Protein AF-A7H0V4-F1 (afdb_monomer_lite)

Secondary structure (DSSP, 8-state):
----HHHHHHHHHHHHHHH---TTSHHHHHT---GGG--THHHHHHHHHHHHHHTT--HHHHHHHHHHHHHH-HHHHHHHHHHHHHHHGGGSHHHHHHHHHHHHHHHHHHHHHHHT-

Foldseek 3Di:
DDDDLLVLLLLLLLCCLQVVDDPLCCVVSLVADDLVSDDDCSSVLSVLSRVVVVVVHHSPVSVVVLVVVCVVPVVSVVVVCVSVVSVVCCVPPVNVVSSVVSSVVVVVVVVVVVVVD

Sequence (117 aa):
MKFNKKISLERCLISSALINGDDHLSYEVANGLDESLFSGRRIGIVRLINAKRAANMPYAAIMQVLKAQAQEDRMLYEEMCDIFITGALWDDEAFRHVKRELVSEIKMQNACKRLAV

pLDDT: mean 76.19, std 12.04, range [45.97, 92.25]

Radius of gyration: 14.0 Å; chains: 1; bounding box: 28×37×33 Å

Organism: Campylobacter curvus (strain 525.92) (NCBI:txid360105)

Structure (mmCIF, N/CA/C/O backbone):
data_AF-A7H0V4-F1
#
_entry.id   AF-A7H0V4-F1
#
loop_
_atom_site.group_PDB
_atom_site.id
_atom_site.type_symbol
_atom_site.label_atom_id
_atom_site.label_alt_id
_atom_site.label_comp_id
_atom_site.label_asym_id
_atom_site.label_entity_id
_atom_site.label_seq_id
_atom_site.pdbx_PDB_ins_code
_atom_site.Cartn_x
_atom_site.Cartn_y
_atom_site.Cartn_z
_atom_site.occupancy
_atom_site.B_iso_or_equiv
_atom_site.auth_seq_id
_atom_site.auth_comp_id
_atom_site.auth_asym_id
_atom_site.auth_atom_id
_atom_site.pdbx_PDB_model_num
ATOM 1 N N . MET A 1 1 ? 0.145 19.023 14.180 1.00 45.97 1 MET A N 1
ATOM 2 C CA . MET A 1 1 ? -0.944 18.227 13.560 1.00 45.97 1 MET A CA 1
ATOM 3 C C . MET A 1 1 ? -1.416 17.180 14.557 1.00 45.97 1 MET A C 1
ATOM 5 O O . MET A 1 1 ? -0.571 16.616 15.237 1.00 45.97 1 MET A O 1
ATOM 9 N N . LYS A 1 2 ? -2.727 16.929 14.686 1.00 55.72 2 LYS A N 1
ATOM 10 C CA . LYS A 1 2 ? -3.232 15.807 15.501 1.00 55.72 2 LYS A CA 1
ATOM 11 C C . LYS A 1 2 ? -2.898 14.486 14.799 1.00 55.72 2 LYS A C 1
ATOM 13 O O . LYS A 1 2 ? -3.122 14.372 13.597 1.00 55.72 2 LYS A O 1
ATOM 18 N N . PHE A 1 3 ? -2.372 13.512 15.538 1.00 60.50 3 PHE A N 1
ATOM 19 C CA . PHE A 1 3 ? -2.113 12.165 15.029 1.00 60.50 3 PHE A CA 1
ATOM 20 C C . PHE A 1 3 ? -3.442 11.480 14.675 1.00 60.50 3 PHE A C 1
ATOM 22 O O . PHE A 1 3 ? -4.315 11.340 15.532 1.00 60.50 3 PHE A O 1
ATOM 29 N N . ASN A 1 4 ? -3.615 11.082 13.412 1.00 75.69 4 ASN A N 1
ATOM 30 C CA . ASN A 1 4 ? -4.774 10.310 12.969 1.00 75.69 4 ASN A CA 1
ATOM 31 C C . ASN A 1 4 ? -4.345 8.859 12.750 1.00 75.69 4 ASN A C 1
ATOM 33 O O . ASN A 1 4 ? -3.797 8.521 11.702 1.00 75.69 4 ASN A O 1
ATOM 37 N N . LYS A 1 5 ? -4.638 8.011 13.742 1.00 71.94 5 LYS A N 1
ATOM 38 C CA . LYS A 1 5 ? -4.216 6.606 13.775 1.00 71.94 5 LYS A CA 1
ATOM 39 C C . LYS A 1 5 ? -4.593 5.833 12.501 1.00 71.94 5 LYS A C 1
ATOM 41 O O . LYS A 1 5 ? -3.769 5.081 11.992 1.00 71.94 5 LYS A O 1
ATOM 46 N N . LYS A 1 6 ? -5.792 6.059 11.945 1.00 80.44 6 LYS A N 1
ATOM 47 C CA . LYS A 1 6 ? -6.257 5.377 10.723 1.00 80.44 6 LYS A CA 1
ATOM 48 C C . LYS A 1 6 ? -5.450 5.794 9.494 1.00 80.44 6 LYS A C 1
ATOM 50 O O . LYS A 1 6 ? -4.971 4.945 8.757 1.00 80.44 6 LYS A O 1
ATOM 55 N N . ILE A 1 7 ? -5.266 7.096 9.288 1.00 82.19 7 ILE A N 1
ATOM 56 C CA . ILE A 1 7 ? -4.496 7.599 8.140 1.00 82.19 7 ILE A CA 1
ATOM 57 C C . ILE A 1 7 ? -3.029 7.154 8.239 1.00 82.19 7 ILE A C 1
ATOM 59 O O . ILE A 1 7 ? -2.434 6.752 7.242 1.00 82.19 7 ILE A O 1
ATOM 63 N N . SER A 1 8 ? -2.455 7.165 9.444 1.00 77.69 8 SER A N 1
ATOM 64 C CA . SER A 1 8 ? -1.105 6.653 9.688 1.00 77.69 8 SER A CA 1
ATOM 65 C C . SER A 1 8 ? -0.977 5.160 9.362 1.00 77.69 8 SER A C 1
ATOM 67 O O . SER A 1 8 ? 0.025 4.768 8.767 1.00 77.69 8 SER A O 1
ATOM 69 N N . LEU A 1 9 ? -1.994 4.347 9.676 1.00 77.19 9 LEU A N 1
ATOM 70 C CA . LEU A 1 9 ? -2.050 2.928 9.304 1.00 77.19 9 LEU A CA 1
ATOM 71 C C . LEU A 1 9 ? -2.043 2.728 7.785 1.00 77.19 9 LEU A C 1
ATOM 73 O O . LEU A 1 9 ? -1.259 1.938 7.268 1.00 77.19 9 LEU A O 1
ATOM 77 N N . GLU A 1 10 ? -2.892 3.466 7.069 1.00 83.94 10 GLU A N 1
ATOM 78 C CA . GLU A 1 10 ? -3.005 3.383 5.609 1.00 83.94 10 GLU A CA 1
ATOM 79 C C . GLU A 1 10 ? -1.677 3.736 4.923 1.00 83.94 10 GLU A C 1
ATOM 81 O O . GLU A 1 10 ? -1.205 3.014 4.042 1.00 83.94 10 GLU A O 1
ATOM 86 N N . ARG A 1 11 ? -1.029 4.822 5.363 1.00 82.06 11 ARG A N 1
ATOM 87 C CA . ARG A 1 11 ? 0.297 5.213 4.863 1.00 82.06 11 ARG A CA 1
ATOM 88 C C . ARG A 1 11 ? 1.333 4.134 5.157 1.00 82.06 11 ARG A C 1
ATOM 90 O O . ARG A 1 11 ? 2.132 3.830 4.273 1.00 82.06 11 ARG A O 1
ATOM 97 N N . CYS A 1 12 ? 1.274 3.538 6.352 1.00 77.19 12 CYS A N 1
ATOM 98 C CA . CYS A 1 12 ? 2.132 2.431 6.768 1.00 77.19 12 CYS A CA 1
ATOM 99 C C . CYS A 1 12 ? 2.045 1.239 5.827 1.00 77.19 12 CYS A C 1
ATOM 101 O O . CYS A 1 12 ? 3.032 0.831 5.230 1.00 77.19 12 CYS A O 1
ATOM 103 N N . LEU A 1 13 ? 0.841 0.755 5.575 1.00 78.12 13 LEU A N 1
ATOM 104 C CA . LEU A 1 13 ? 0.648 -0.378 4.684 1.00 78.12 13 LEU A CA 1
ATOM 105 C C . LEU A 1 13 ? 1.170 -0.116 3.262 1.00 78.12 13 LEU A C 1
ATOM 107 O O . LEU A 1 13 ? 1.855 -0.966 2.692 1.00 78.12 13 LEU A O 1
ATOM 111 N N . ILE A 1 14 ? 0.895 1.067 2.700 1.00 83.19 14 ILE A N 1
ATOM 112 C CA . ILE A 1 14 ? 1.312 1.395 1.328 1.00 83.19 14 ILE A CA 1
ATOM 113 C C . ILE A 1 14 ? 2.830 1.547 1.228 1.00 83.19 14 ILE A C 1
ATOM 115 O O . ILE A 1 14 ? 3.446 0.986 0.322 1.00 83.19 14 ILE A O 1
ATOM 119 N N . SER A 1 15 ? 3.455 2.290 2.141 1.00 80.50 15 SER A N 1
ATOM 120 C CA . SER A 1 15 ? 4.907 2.494 2.073 1.00 80.50 15 SER A CA 1
ATOM 121 C C . SER A 1 15 ? 5.690 1.234 2.440 1.00 80.50 15 SER A C 1
ATOM 123 O O . SER A 1 15 ? 6.695 0.966 1.788 1.00 80.50 15 SER A O 1
ATOM 125 N N . SER A 1 16 ? 5.201 0.387 3.351 1.00 75.38 16 SER A N 1
ATOM 126 C CA . SER A 1 16 ? 5.797 -0.932 3.605 1.00 75.38 16 SER A CA 1
ATOM 127 C C . SER A 1 16 ? 5.740 -1.825 2.371 1.00 75.38 16 SER A C 1
ATOM 129 O O . SER A 1 16 ? 6.737 -2.466 2.043 1.00 75.38 16 SER A O 1
ATOM 131 N N . ALA A 1 17 ? 4.615 -1.820 1.648 1.00 76.19 17 ALA A N 1
ATOM 132 C CA . ALA A 1 17 ? 4.500 -2.564 0.403 1.00 76.19 17 ALA A CA 1
ATOM 133 C C . ALA A 1 17 ? 5.499 -2.069 -0.655 1.00 76.19 17 ALA A C 1
ATOM 135 O O . ALA A 1 17 ? 6.132 -2.873 -1.325 1.00 76.19 17 ALA A O 1
ATOM 136 N N . LEU A 1 18 ? 5.675 -0.753 -0.804 1.00 77.88 18 LEU A N 1
ATOM 137 C CA . LEU A 1 18 ? 6.457 -0.174 -1.903 1.00 77.88 18 LEU A CA 1
ATOM 138 C C . LEU A 1 18 ? 7.962 -0.047 -1.637 1.00 77.88 18 LEU A C 1
ATOM 140 O O . LEU A 1 18 ? 8.741 -0.085 -2.588 1.00 77.88 18 LEU A O 1
ATOM 144 N N . ILE A 1 19 ? 8.375 0.139 -0.382 1.00 71.56 19 ILE A N 1
ATOM 145 C CA . ILE A 1 19 ? 9.777 0.424 -0.025 1.00 71.56 19 ILE A CA 1
ATOM 146 C C . ILE A 1 19 ? 10.560 -0.863 0.250 1.00 71.56 19 ILE A C 1
ATOM 148 O O . ILE A 1 19 ? 11.782 -0.838 0.189 1.00 71.56 19 ILE A O 1
ATOM 152 N N . ASN A 1 20 ? 9.875 -1.996 0.450 1.00 59.16 20 ASN A N 1
ATOM 153 C CA . ASN A 1 20 ? 10.484 -3.320 0.584 1.00 59.16 20 ASN A CA 1
ATOM 154 C C . ASN A 1 20 ? 11.715 -3.300 1.510 1.00 59.16 20 ASN A C 1
ATOM 156 O O . 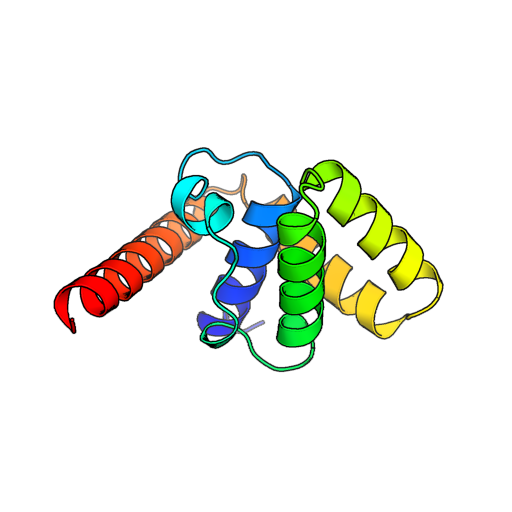ASN A 1 20 ? 12.836 -3.574 1.088 1.00 59.16 20 ASN A O 1
ATOM 160 N N . GLY A 1 21 ? 11.496 -2.892 2.759 1.00 48.50 21 GLY A N 1
ATOM 161 C CA . GLY A 1 21 ? 12.549 -2.803 3.771 1.00 48.50 21 GLY A CA 1
ATOM 162 C C . GLY A 1 21 ? 12.186 -3.460 5.096 1.00 48.50 21 GLY A C 1
ATOM 163 O O . GLY A 1 21 ? 12.901 -3.253 6.066 1.00 48.50 21 GLY A O 1
ATOM 164 N N . ASP A 1 22 ? 11.071 -4.193 5.181 1.00 51.09 22 ASP A N 1
ATOM 165 C CA . ASP A 1 22 ? 10.593 -4.669 6.475 1.00 51.09 22 ASP A CA 1
ATOM 166 C C . ASP A 1 22 ? 9.967 -6.062 6.400 1.00 51.09 22 ASP A C 1
ATOM 168 O O . ASP A 1 22 ? 8.809 -6.231 6.014 1.00 51.09 22 ASP A O 1
ATOM 172 N N . ASP A 1 23 ? 10.741 -7.054 6.844 1.00 54.25 23 ASP A N 1
ATOM 173 C CA . ASP A 1 23 ? 10.369 -8.474 6.871 1.00 54.25 23 ASP A CA 1
ATOM 174 C C . ASP A 1 23 ? 9.104 -8.774 7.705 1.00 54.25 23 ASP A C 1
ATOM 176 O O . ASP A 1 23 ? 8.521 -9.857 7.638 1.00 54.25 23 ASP A O 1
ATOM 180 N N . HIS A 1 24 ? 8.651 -7.809 8.507 1.00 53.16 24 HIS A N 1
ATOM 181 C CA . HIS A 1 24 ? 7.546 -7.961 9.449 1.00 53.16 24 HIS A CA 1
ATOM 182 C C . HIS A 1 24 ? 6.145 -7.806 8.850 1.00 53.16 24 HIS A C 1
ATOM 184 O O . HIS A 1 24 ? 5.187 -8.226 9.505 1.00 53.16 24 HIS A O 1
ATOM 190 N N . LEU A 1 25 ? 6.038 -7.223 7.652 1.00 56.72 25 LEU A N 1
ATOM 191 C CA . LEU A 1 25 ? 4.794 -7.092 6.880 1.00 56.72 25 LEU A CA 1
ATOM 192 C C . LEU A 1 25 ? 4.828 -7.896 5.576 1.00 56.72 25 LEU A C 1
ATOM 194 O O . LEU A 1 25 ? 3.878 -7.853 4.799 1.00 56.72 25 LEU A O 1
ATOM 198 N N . SER A 1 26 ? 5.907 -8.642 5.325 1.00 57.19 26 SER A N 1
ATOM 199 C CA . SER A 1 26 ? 6.110 -9.404 4.091 1.00 57.19 26 SER A CA 1
ATOM 200 C C . SER A 1 26 ? 4.984 -10.381 3.805 1.00 57.19 26 SER A C 1
ATOM 202 O O . SER A 1 26 ? 4.643 -10.570 2.647 1.00 57.19 26 SER A O 1
ATOM 204 N N . TYR A 1 27 ? 4.379 -10.981 4.832 1.00 57.59 27 TYR A N 1
ATOM 205 C CA . TYR A 1 27 ? 3.270 -11.920 4.661 1.00 57.59 27 TYR A CA 1
ATOM 206 C C . TYR A 1 27 ? 1.967 -11.209 4.260 1.00 57.59 27 TYR A C 1
ATOM 208 O O . TYR A 1 27 ? 1.245 -11.656 3.366 1.00 57.59 27 TYR A O 1
ATOM 216 N N . GLU A 1 28 ? 1.674 -10.086 4.910 1.00 58.28 28 GLU A N 1
ATOM 217 C CA . GLU A 1 28 ? 0.510 -9.238 4.659 1.00 58.28 28 GLU A CA 1
ATOM 218 C C . GLU A 1 28 ? 0.600 -8.565 3.288 1.00 58.28 28 GLU A C 1
ATOM 220 O O . GLU A 1 28 ? -0.393 -8.450 2.579 1.00 58.28 28 GLU A O 1
ATOM 225 N N . VAL A 1 29 ? 1.806 -8.172 2.890 1.00 63.00 29 VAL A N 1
ATOM 226 C CA . VAL A 1 29 ? 2.107 -7.589 1.585 1.00 63.00 29 VAL A CA 1
ATOM 227 C C . VAL A 1 29 ? 2.140 -8.675 0.498 1.00 63.00 29 VAL A C 1
ATOM 229 O O . VAL A 1 29 ? 1.618 -8.456 -0.594 1.00 63.00 29 VAL A O 1
ATOM 232 N N . ALA A 1 30 ? 2.668 -9.876 0.776 1.00 60.31 30 ALA A N 1
ATOM 233 C CA . ALA A 1 30 ? 2.796 -10.961 -0.207 1.00 60.31 30 ALA A CA 1
ATOM 234 C C . ALA A 1 30 ? 1.463 -11.383 -0.839 1.00 60.31 30 ALA A C 1
ATOM 236 O O . ALA A 1 30 ? 1.453 -11.744 -2.017 1.00 60.31 30 ALA A O 1
ATOM 237 N N . ASN A 1 31 ? 0.361 -11.291 -0.091 1.00 65.69 31 ASN A N 1
ATOM 238 C CA . ASN A 1 31 ? -0.976 -11.695 -0.534 1.00 65.69 31 ASN A CA 1
ATOM 239 C C . ASN A 1 31 ? -1.813 -10.543 -1.126 1.00 65.69 31 ASN A C 1
ATOM 241 O O . ASN A 1 31 ? -2.991 -10.732 -1.424 1.00 65.69 31 ASN A O 1
ATOM 245 N N . GLY A 1 32 ? -1.210 -9.367 -1.328 1.00 70.44 32 GLY A N 1
ATOM 246 C CA . GLY A 1 32 ? -1.923 -8.156 -1.731 1.00 70.44 32 GLY A CA 1
ATOM 247 C C . GLY A 1 32 ? -2.495 -7.393 -0.534 1.00 70.44 32 GLY A C 1
ATOM 248 O O . GLY A 1 32 ? -2.771 -7.949 0.525 1.00 70.44 32 GLY A O 1
ATOM 249 N N . LEU A 1 33 ? -2.649 -6.083 -0.700 1.00 79.56 33 LEU A N 1
ATOM 250 C CA . LEU A 1 33 ? -3.169 -5.191 0.332 1.00 79.56 33 LEU A CA 1
ATOM 251 C C . LEU A 1 33 ? -4.703 -5.233 0.337 1.00 79.56 33 LEU A C 1
ATOM 253 O O . LEU A 1 33 ? -5.327 -5.004 -0.696 1.00 79.56 33 LEU A O 1
ATOM 257 N N . ASP A 1 34 ? -5.326 -5.470 1.489 1.00 81.88 34 ASP A N 1
ATOM 258 C CA . ASP A 1 34 ? -6.788 -5.453 1.596 1.00 81.88 34 ASP A CA 1
ATOM 259 C C . ASP A 1 34 ? -7.349 -4.032 1.423 1.00 81.88 34 ASP A C 1
ATOM 261 O O . ASP A 1 34 ? -7.177 -3.169 2.286 1.00 81.88 34 ASP A O 1
ATOM 265 N N . GLU A 1 35 ? -8.060 -3.801 0.317 1.00 86.50 35 GLU A N 1
ATOM 266 C CA . GLU A 1 35 ? -8.675 -2.517 -0.033 1.00 86.50 35 GLU A CA 1
ATOM 267 C C . GLU A 1 35 ? -9.624 -1.977 1.047 1.00 86.50 35 GLU A C 1
ATOM 269 O O . GLU A 1 35 ? -9.766 -0.757 1.163 1.00 86.50 35 GLU A O 1
ATOM 274 N N . SER A 1 36 ? -10.237 -2.843 1.867 1.00 83.00 36 SER A N 1
ATOM 275 C CA . SER A 1 36 ? -11.173 -2.428 2.921 1.00 83.00 36 SER A CA 1
ATOM 276 C C . SER A 1 36 ? -10.506 -1.612 4.034 1.00 83.00 36 SER A C 1
ATOM 278 O O . SER A 1 36 ? -11.196 -0.968 4.826 1.00 83.00 36 SER A O 1
ATOM 280 N N . LEU A 1 37 ? -9.174 -1.664 4.133 1.00 79.75 37 LEU A N 1
ATOM 281 C CA . LEU A 1 37 ? -8.390 -0.943 5.136 1.00 79.75 37 LEU A CA 1
ATOM 282 C C . LEU A 1 37 ? -8.113 0.511 4.749 1.00 79.75 37 LEU A C 1
ATOM 284 O O . LEU A 1 37 ? -7.639 1.279 5.585 1.00 79.75 37 LEU A O 1
ATOM 288 N N . PHE A 1 38 ? -8.413 0.894 3.508 1.00 87.06 38 PHE A N 1
ATOM 289 C CA . PHE A 1 38 ? -8.031 2.183 2.949 1.00 87.06 38 PHE A CA 1
ATOM 290 C C . PHE A 1 38 ? -9.231 3.087 2.708 1.00 87.06 38 PHE A C 1
ATOM 292 O O . PHE A 1 38 ? -10.373 2.648 2.579 1.00 87.06 38 PHE A O 1
ATOM 299 N N . SER A 1 39 ? -8.968 4.388 2.633 1.00 88.75 39 SER A N 1
ATOM 300 C CA . SER A 1 39 ? -9.997 5.386 2.383 1.00 88.75 39 SER A CA 1
ATOM 301 C C . SER A 1 39 ? -9.561 6.417 1.346 1.00 88.75 39 SER A C 1
ATOM 303 O O . SER A 1 39 ? -8.374 6.642 1.099 1.00 88.75 39 SER A O 1
ATOM 305 N N . GLY A 1 40 ? -10.551 7.033 0.695 1.00 89.50 40 GLY A N 1
ATOM 306 C CA . GLY A 1 40 ? -10.321 8.075 -0.300 1.00 89.50 40 GLY A CA 1
ATOM 307 C C . GLY A 1 40 ? -9.412 7.614 -1.443 1.00 89.50 40 GLY A C 1
ATOM 308 O O . GLY A 1 40 ? -9.559 6.515 -1.979 1.00 89.50 40 GLY A O 1
ATOM 309 N N . ARG A 1 41 ? -8.453 8.467 -1.814 1.00 86.75 41 ARG A N 1
ATOM 310 C CA . ARG A 1 41 ? -7.552 8.249 -2.959 1.00 86.75 41 ARG A CA 1
ATOM 311 C C . ARG A 1 41 ? -6.606 7.061 -2.767 1.00 86.75 41 ARG A C 1
ATOM 313 O O . ARG A 1 41 ? -6.198 6.445 -3.749 1.00 86.75 41 ARG A O 1
ATOM 320 N N . ARG A 1 42 ? -6.312 6.686 -1.517 1.00 90.00 42 ARG A N 1
ATOM 321 C CA . ARG A 1 42 ? -5.426 5.556 -1.195 1.00 90.00 42 ARG A CA 1
ATOM 322 C C . ARG A 1 42 ? -5.995 4.214 -1.649 1.00 90.00 42 ARG A C 1
ATOM 324 O O . ARG A 1 42 ? -5.215 3.342 -2.009 1.00 90.00 42 ARG A O 1
ATOM 331 N N . ILE A 1 43 ? -7.323 4.078 -1.751 1.00 90.62 43 ILE A N 1
ATOM 332 C CA . ILE A 1 43 ? -7.956 2.895 -2.361 1.00 90.62 43 ILE A CA 1
ATOM 333 C C . ILE A 1 43 ? -7.489 2.731 -3.815 1.00 90.62 43 ILE A C 1
ATOM 335 O O . ILE A 1 43 ? -7.157 1.627 -4.237 1.00 90.62 43 ILE A O 1
ATOM 339 N N . GLY A 1 44 ? -7.416 3.826 -4.580 1.00 89.69 44 GLY A N 1
ATOM 340 C CA . GLY A 1 44 ? -6.954 3.802 -5.971 1.00 89.69 44 GLY A CA 1
ATOM 341 C C . GLY A 1 44 ? -5.488 3.383 -6.100 1.00 89.69 44 GLY A C 1
ATOM 342 O O . GLY A 1 44 ? -5.155 2.557 -6.950 1.00 89.69 44 GLY A O 1
ATOM 343 N N . ILE A 1 45 ? -4.631 3.884 -5.206 1.00 89.88 45 ILE A N 1
ATOM 344 C CA . ILE A 1 45 ? -3.215 3.490 -5.135 1.00 89.88 45 ILE A CA 1
ATOM 345 C C . ILE A 1 45 ? -3.096 1.992 -4.833 1.00 89.88 45 ILE A C 1
ATOM 347 O O . ILE A 1 45 ? -2.380 1.273 -5.527 1.00 89.88 45 ILE A O 1
ATOM 351 N N . VAL A 1 46 ? -3.840 1.501 -3.842 1.00 89.88 46 VAL A N 1
ATOM 352 C CA . VAL A 1 46 ? -3.827 0.089 -3.437 1.00 89.88 46 VAL A CA 1
ATOM 353 C C . VAL A 1 46 ? -4.334 -0.830 -4.544 1.00 89.88 46 VAL A C 1
ATOM 355 O O . VAL A 1 46 ? -3.697 -1.843 -4.829 1.00 89.88 46 VAL A O 1
ATOM 358 N N . ARG A 1 47 ? -5.410 -0.450 -5.239 1.00 91.31 47 ARG A N 1
ATOM 359 C CA . ARG A 1 47 ? -5.907 -1.170 -6.421 1.00 91.31 47 ARG A CA 1
ATOM 360 C C . ARG A 1 47 ? -4.843 -1.310 -7.494 1.00 91.31 47 ARG A C 1
ATOM 362 O O . ARG A 1 47 ? -4.660 -2.399 -8.033 1.00 91.31 47 ARG A O 1
ATOM 369 N N . LEU A 1 48 ? -4.120 -0.229 -7.790 1.00 90.44 48 LEU A N 1
ATOM 370 C CA . LEU A 1 48 ? -3.034 -0.276 -8.763 1.00 90.44 48 LEU A CA 1
ATOM 371 C C . LEU A 1 48 ? -1.923 -1.220 -8.295 1.00 90.44 48 LEU A C 1
ATOM 373 O O . LEU A 1 48 ? -1.468 -2.051 -9.079 1.00 90.44 48 LEU A O 1
ATOM 377 N N . ILE A 1 49 ? -1.513 -1.121 -7.028 1.00 87.88 49 ILE A N 1
ATOM 378 C CA . ILE A 1 49 ? -0.496 -2.002 -6.443 1.00 87.88 49 ILE A CA 1
ATOM 379 C C . ILE A 1 49 ? -0.920 -3.467 -6.590 1.00 87.88 49 ILE A C 1
ATOM 381 O O . ILE A 1 49 ? -0.163 -4.261 -7.147 1.00 87.88 49 ILE A O 1
ATOM 385 N N . ASN A 1 50 ? -2.136 -3.817 -6.169 1.00 87.56 50 ASN A N 1
ATOM 386 C CA . ASN A 1 50 ? -2.665 -5.178 -6.260 1.00 87.56 50 ASN A CA 1
ATOM 387 C C . ASN A 1 50 ? -2.755 -5.666 -7.710 1.00 87.56 50 ASN A C 1
ATOM 389 O O . ASN A 1 50 ? -2.309 -6.772 -8.009 1.00 87.56 50 ASN A O 1
ATOM 393 N N . ALA A 1 51 ? -3.254 -4.837 -8.631 1.00 90.06 51 ALA A N 1
ATOM 394 C CA . ALA A 1 51 ? -3.349 -5.184 -10.048 1.00 90.06 51 ALA A CA 1
ATOM 395 C C . ALA A 1 51 ? -1.969 -5.453 -10.672 1.00 90.06 51 ALA A C 1
ATOM 397 O O . ALA A 1 51 ? -1.798 -6.408 -11.429 1.00 90.06 51 ALA A O 1
ATOM 398 N N . LYS A 1 52 ? -0.953 -4.646 -10.338 1.00 88.94 52 LYS A N 1
ATOM 399 C CA . LYS A 1 52 ? 0.418 -4.864 -10.823 1.00 88.94 52 LYS A CA 1
ATOM 400 C C . LYS A 1 52 ? 1.083 -6.066 -10.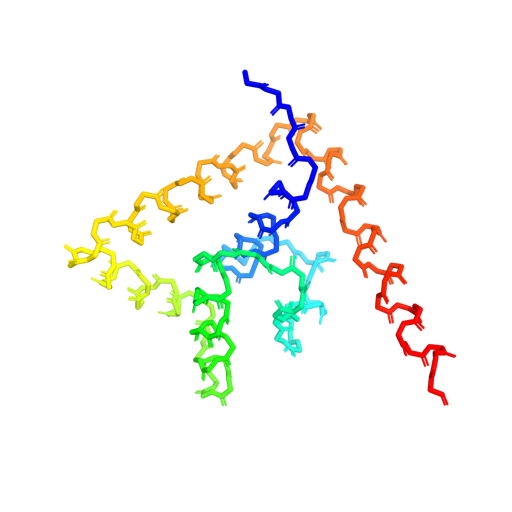149 1.00 88.94 52 LYS A C 1
ATOM 402 O O . LYS A 1 52 ? 1.816 -6.794 -10.816 1.00 88.94 52 LYS A O 1
ATOM 407 N N . ARG A 1 53 ? 0.789 -6.332 -8.872 1.00 85.44 53 ARG A N 1
ATOM 408 C CA . ARG A 1 53 ? 1.241 -7.544 -8.170 1.00 85.44 53 ARG A CA 1
ATOM 409 C C . ARG A 1 53 ? 0.646 -8.816 -8.756 1.00 85.44 53 ARG A C 1
ATOM 411 O O . ARG A 1 53 ? 1.390 -9.771 -8.944 1.00 85.44 53 ARG A O 1
ATOM 418 N N . ALA A 1 54 ? -0.638 -8.811 -9.108 1.00 86.56 54 ALA A N 1
ATOM 419 C CA . ALA A 1 54 ? -1.285 -9.925 -9.801 1.00 86.56 54 ALA A CA 1
ATOM 420 C C . ALA A 1 54 ? -0.630 -10.223 -11.164 1.00 86.56 54 ALA A C 1
ATOM 422 O O . ALA A 1 54 ? -0.611 -11.365 -11.609 1.00 86.56 54 ALA A O 1
ATOM 423 N N . ALA A 1 55 ? -0.016 -9.214 -11.792 1.00 88.25 55 ALA A N 1
ATOM 424 C CA . ALA A 1 55 ? 0.819 -9.361 -12.985 1.00 88.25 55 ALA A CA 1
ATOM 425 C C . ALA A 1 55 ? 2.292 -9.726 -12.676 1.00 88.25 55 ALA A C 1
ATOM 427 O O . ALA A 1 55 ? 3.163 -9.536 -13.523 1.00 88.25 55 ALA A O 1
ATOM 428 N N . ASN A 1 56 ? 2.588 -10.221 -11.468 1.00 83.69 56 ASN A N 1
ATOM 429 C CA . ASN A 1 56 ? 3.922 -10.593 -10.976 1.00 83.69 56 ASN A CA 1
ATOM 430 C C . ASN A 1 56 ? 4.964 -9.463 -10.992 1.00 83.69 56 ASN A C 1
ATOM 432 O O . ASN A 1 56 ? 6.169 -9.715 -10.955 1.00 83.69 56 ASN A O 1
ATOM 436 N N . MET A 1 57 ? 4.528 -8.201 -11.004 1.00 85.75 57 MET A N 1
ATOM 437 C CA . MET A 1 57 ? 5.452 -7.074 -10.948 1.00 85.75 57 MET A CA 1
ATOM 438 C C . MET A 1 57 ? 6.071 -6.965 -9.540 1.00 85.75 57 MET A C 1
ATOM 440 O O . MET A 1 57 ? 5.342 -7.012 -8.540 1.00 85.75 57 MET A O 1
ATOM 444 N N . PRO A 1 58 ? 7.401 -6.808 -9.415 1.00 80.69 58 PRO A N 1
ATOM 445 C CA . PRO A 1 58 ? 8.026 -6.556 -8.122 1.00 80.69 58 PRO A CA 1
ATOM 446 C C . PRO A 1 58 ? 7.676 -5.147 -7.632 1.00 80.69 58 PRO A C 1
ATOM 448 O O . PRO A 1 58 ? 7.558 -4.217 -8.432 1.00 80.69 58 PRO A O 1
ATOM 451 N N . TYR A 1 59 ? 7.570 -4.957 -6.317 1.00 77.56 59 TYR A N 1
ATOM 452 C CA . TYR A 1 59 ? 7.196 -3.668 -5.719 1.00 77.56 59 TYR A CA 1
ATOM 453 C C . TYR A 1 59 ? 8.085 -2.499 -6.153 1.00 77.56 59 TYR A C 1
ATOM 455 O O . TYR A 1 59 ? 7.577 -1.410 -6.413 1.00 77.56 59 TYR A O 1
ATOM 463 N N . ALA A 1 60 ? 9.383 -2.744 -6.350 1.00 77.44 60 ALA A N 1
ATOM 464 C CA . ALA A 1 60 ? 10.307 -1.746 -6.881 1.00 77.44 60 ALA A CA 1
ATOM 465 C C . ALA A 1 60 ? 9.887 -1.224 -8.269 1.00 77.44 60 ALA A C 1
ATOM 467 O O . ALA A 1 60 ? 10.002 -0.030 -8.532 1.00 77.44 60 ALA A O 1
ATOM 468 N N . ALA A 1 61 ? 9.357 -2.085 -9.144 1.00 84.50 61 ALA A N 1
ATOM 469 C CA . ALA A 1 61 ? 8.848 -1.678 -10.454 1.00 84.50 61 ALA A CA 1
ATOM 470 C C . ALA A 1 61 ? 7.470 -1.001 -10.349 1.00 84.50 61 ALA A C 1
ATOM 472 O O . ALA A 1 61 ? 7.223 -0.012 -11.037 1.00 84.50 61 ALA A O 1
ATOM 473 N N . ILE A 1 62 ? 6.606 -1.457 -9.434 1.00 86.94 62 ILE A N 1
ATOM 474 C CA . ILE A 1 62 ? 5.310 -0.810 -9.148 1.00 86.94 62 ILE A CA 1
ATOM 475 C C . ILE A 1 62 ? 5.518 0.639 -8.691 1.00 86.94 62 ILE A C 1
ATOM 477 O O . ILE A 1 62 ? 4.826 1.546 -9.151 1.00 86.94 62 ILE A O 1
ATOM 481 N N . MET A 1 63 ? 6.516 0.871 -7.839 1.00 85.56 63 MET A N 1
ATOM 482 C CA . MET A 1 63 ? 6.911 2.202 -7.388 1.00 85.56 63 MET A CA 1
ATOM 483 C C . MET A 1 63 ? 7.297 3.120 -8.558 1.00 85.56 63 MET A C 1
ATOM 485 O O . MET A 1 63 ? 6.929 4.292 -8.560 1.00 85.56 63 MET A O 1
ATOM 489 N N . GLN A 1 64 ? 7.996 2.610 -9.577 1.00 87.44 64 GLN A N 1
ATOM 490 C CA . GLN A 1 64 ? 8.335 3.413 -10.760 1.00 87.44 64 GLN A CA 1
ATOM 491 C C . GLN A 1 64 ? 7.095 3.776 -11.583 1.00 87.44 64 GLN A C 1
ATOM 493 O O . GLN A 1 64 ? 6.982 4.911 -12.038 1.00 87.44 64 GLN A O 1
ATOM 498 N N . VAL A 1 65 ? 6.134 2.855 -11.719 1.00 90.69 65 VAL A N 1
ATOM 499 C CA . VAL A 1 65 ? 4.855 3.136 -12.395 1.00 90.69 65 VAL A CA 1
ATOM 500 C C . VAL A 1 65 ? 4.093 4.248 -11.676 1.00 90.69 65 VAL A C 1
ATOM 502 O O . VAL A 1 65 ? 3.643 5.195 -12.315 1.00 90.69 65 VAL A O 1
ATOM 505 N N . LEU A 1 66 ? 3.982 4.161 -10.349 1.00 90.00 66 LEU A N 1
ATOM 506 C CA . LEU A 1 66 ? 3.326 5.189 -9.541 1.00 90.00 66 LEU A CA 1
ATOM 507 C C . LEU A 1 66 ? 4.035 6.546 -9.655 1.00 90.00 66 LEU A C 1
ATOM 509 O O . LEU A 1 66 ? 3.370 7.571 -9.772 1.00 90.00 66 LEU A O 1
ATOM 513 N N . LYS A 1 67 ? 5.375 6.562 -9.665 1.00 88.62 67 LYS A N 1
ATOM 514 C CA . LYS A 1 67 ? 6.161 7.789 -9.872 1.00 88.62 67 LYS A CA 1
ATOM 515 C C . LYS A 1 67 ? 5.902 8.418 -11.237 1.00 88.62 67 LYS A C 1
ATOM 517 O O . LYS A 1 67 ? 5.739 9.629 -11.300 1.00 88.62 67 LYS A O 1
ATOM 522 N N . ALA A 1 68 ? 5.848 7.615 -12.298 1.00 91.31 68 ALA A N 1
ATOM 523 C CA . ALA A 1 68 ? 5.540 8.107 -13.637 1.00 91.31 68 ALA A CA 1
ATOM 524 C C . ALA A 1 68 ? 4.128 8.710 -13.696 1.00 91.31 68 ALA A C 1
ATOM 526 O O . ALA A 1 68 ? 3.965 9.834 -14.150 1.00 91.31 68 ALA A O 1
ATOM 527 N N . GLN A 1 69 ? 3.120 8.026 -13.142 1.00 90.50 69 GLN A N 1
ATOM 528 C CA . GLN A 1 69 ? 1.751 8.558 -13.086 1.00 90.50 69 GLN A CA 1
ATOM 529 C C . GLN A 1 69 ? 1.652 9.849 -12.262 1.00 90.50 69 GLN A C 1
ATOM 531 O O . GLN A 1 69 ? 0.937 10.773 -12.634 1.00 90.50 69 GLN A O 1
ATOM 536 N N . ALA A 1 70 ? 2.402 9.945 -11.164 1.00 90.19 70 ALA A N 1
ATOM 537 C CA . ALA A 1 70 ? 2.445 11.141 -10.330 1.00 90.19 70 ALA A CA 1
ATOM 538 C C . ALA A 1 70 ? 3.053 12.365 -11.045 1.00 90.19 70 ALA A C 1
ATOM 540 O O . ALA A 1 70 ? 2.789 13.491 -10.640 1.00 90.19 70 ALA A O 1
ATOM 541 N N . GLN A 1 71 ? 3.843 12.185 -12.110 1.00 90.88 71 GLN A N 1
ATOM 542 C CA . GLN A 1 71 ? 4.329 13.320 -12.908 1.00 90.88 71 GLN A CA 1
ATOM 543 C C . GLN A 1 71 ? 3.196 14.019 -13.671 1.00 90.88 71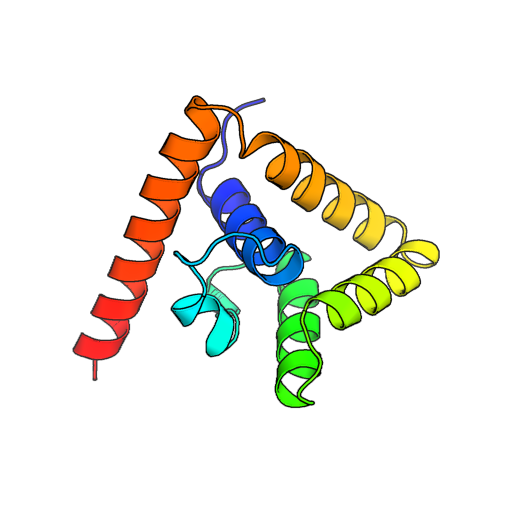 GLN A C 1
ATOM 545 O O . GLN A 1 71 ? 3.302 15.208 -13.964 1.00 90.88 71 GLN A O 1
ATOM 550 N N . GLU A 1 72 ? 2.114 13.296 -13.961 1.00 92.25 72 GLU A N 1
ATOM 551 C CA . GLU A 1 72 ? 0.960 13.787 -14.719 1.00 92.25 72 GLU A CA 1
ATOM 552 C C . GLU A 1 72 ? -0.252 14.077 -13.815 1.00 92.25 72 GLU A C 1
ATOM 554 O O . GLU A 1 72 ? -1.095 14.908 -14.151 1.00 92.25 72 GLU A O 1
ATOM 559 N N . ASP A 1 73 ? -0.324 13.446 -12.638 1.00 92.19 73 ASP A N 1
ATOM 560 C CA . ASP A 1 73 ? -1.364 13.665 -11.630 1.00 92.19 73 ASP A CA 1
ATOM 561 C C . ASP A 1 73 ? -0.780 14.299 -10.359 1.00 92.19 73 ASP A C 1
ATOM 563 O O . ASP A 1 73 ? -0.247 13.629 -9.468 1.00 92.19 73 ASP A O 1
ATOM 567 N N . ARG A 1 74 ? -0.957 15.621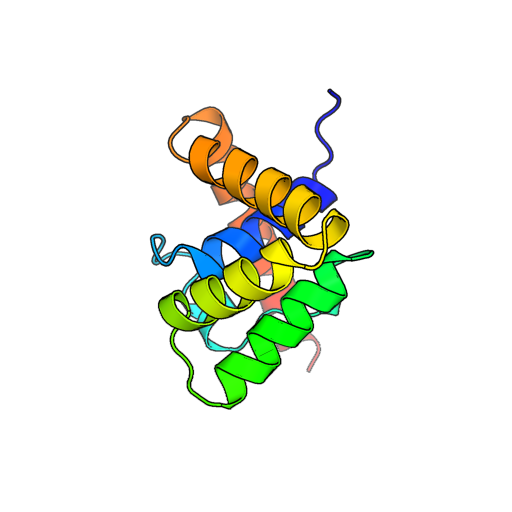 -10.246 1.00 90.31 74 ARG A N 1
ATOM 568 C CA . ARG A 1 74 ? -0.527 16.412 -9.084 1.00 90.31 74 ARG A CA 1
ATOM 569 C C . ARG A 1 74 ? -1.106 15.901 -7.764 1.00 90.31 74 ARG A C 1
ATOM 571 O O . ARG A 1 74 ? -0.431 15.949 -6.741 1.00 90.31 74 ARG A O 1
ATOM 578 N N . MET A 1 75 ? -2.349 15.436 -7.757 1.00 88.38 75 MET A N 1
ATOM 579 C CA . MET A 1 75 ? -2.969 14.980 -6.518 1.00 88.38 75 MET A CA 1
ATOM 580 C C . MET A 1 75 ? -2.420 13.620 -6.086 1.00 88.38 75 MET A C 1
ATOM 582 O O . MET A 1 75 ? -2.239 13.384 -4.894 1.00 88.38 75 MET A O 1
ATOM 586 N N . LEU A 1 76 ? -2.150 12.729 -7.045 1.00 89.00 76 LEU A N 1
ATOM 587 C CA . LEU A 1 76 ? -1.439 11.480 -6.780 1.00 89.00 76 LEU A CA 1
ATOM 588 C C . LEU A 1 76 ? -0.025 11.761 -6.265 1.00 89.00 76 LEU A C 1
ATOM 590 O O . LEU A 1 76 ? 0.415 11.110 -5.320 1.00 89.00 76 LEU A O 1
ATOM 594 N N . TYR A 1 77 ? 0.666 12.746 -6.842 1.00 88.94 77 TYR A N 1
ATOM 595 C CA . TYR A 1 77 ? 1.973 13.188 -6.366 1.00 88.94 77 TYR A CA 1
ATOM 596 C C . TYR A 1 77 ? 1.937 13.647 -4.907 1.00 88.94 77 TYR A C 1
ATOM 598 O O . TYR A 1 77 ? 2.722 13.157 -4.100 1.00 88.94 77 TYR A O 1
ATOM 606 N N . GLU A 1 78 ? 1.006 14.534 -4.548 1.00 89.88 78 GLU A N 1
ATOM 607 C CA . GLU A 1 78 ? 0.861 15.032 -3.175 1.00 89.88 78 GLU A CA 1
ATOM 608 C C . GLU A 1 78 ? 0.569 13.890 -2.182 1.00 89.88 78 GLU A C 1
ATOM 610 O O . GLU A 1 78 ? 1.189 13.820 -1.119 1.00 89.88 78 GLU A O 1
ATOM 615 N N . GLU A 1 79 ? -0.301 12.946 -2.551 1.00 88.69 79 GLU A N 1
ATOM 616 C CA . GLU A 1 79 ? -0.626 11.773 -1.730 1.00 88.69 79 GLU A CA 1
ATOM 617 C C . GLU A 1 79 ? 0.578 10.830 -1.567 1.00 88.69 79 GLU A C 1
ATOM 619 O O . GLU A 1 79 ? 0.864 10.348 -0.472 1.00 88.69 79 GLU A O 1
ATOM 624 N N . MET A 1 80 ? 1.327 10.596 -2.646 1.00 86.81 80 MET A N 1
ATOM 625 C CA . MET A 1 80 ? 2.560 9.810 -2.617 1.00 86.81 80 MET A CA 1
ATOM 626 C C . MET A 1 80 ? 3.609 10.480 -1.724 1.00 86.81 80 MET A C 1
ATOM 628 O O . MET A 1 80 ? 4.175 9.820 -0.856 1.00 86.81 80 MET A O 1
ATOM 632 N N . CYS A 1 81 ? 3.846 11.786 -1.871 1.00 84.19 81 CYS A N 1
ATOM 633 C CA . CYS A 1 81 ? 4.754 12.537 -1.003 1.00 84.19 81 CYS A CA 1
ATOM 634 C C . CYS A 1 81 ? 4.363 12.407 0.473 1.00 84.19 81 CYS A C 1
ATOM 636 O O . CYS A 1 81 ? 5.220 12.122 1.304 1.00 84.19 81 CYS A O 1
ATOM 638 N N . ASP A 1 82 ? 3.080 12.544 0.799 1.00 83.88 82 ASP A N 1
ATOM 639 C CA . ASP A 1 82 ? 2.564 12.380 2.159 1.00 83.88 82 ASP A CA 1
ATOM 640 C C . ASP A 1 82 ? 2.798 10.956 2.715 1.00 83.88 82 ASP A C 1
ATOM 642 O O . ASP A 1 82 ? 3.232 10.789 3.862 1.00 83.88 82 ASP A O 1
ATOM 646 N N . ILE A 1 83 ? 2.612 9.921 1.888 1.00 81.06 83 ILE A N 1
ATOM 647 C CA . ILE A 1 83 ? 2.919 8.524 2.229 1.00 81.06 83 ILE A CA 1
ATOM 648 C C . ILE A 1 83 ? 4.427 8.326 2.476 1.00 81.06 83 ILE A C 1
ATOM 650 O O . ILE A 1 83 ? 4.798 7.747 3.498 1.00 81.06 83 ILE A O 1
ATOM 654 N N . PHE A 1 84 ? 5.308 8.825 1.599 1.00 73.94 84 PHE A N 1
ATOM 655 C CA . PHE A 1 84 ? 6.759 8.583 1.694 1.00 73.94 84 PHE A CA 1
ATOM 656 C C . PHE A 1 84 ? 7.484 9.456 2.706 1.00 73.94 84 PHE A C 1
ATOM 658 O O . PHE A 1 84 ? 8.427 8.973 3.323 1.00 73.94 84 PHE A O 1
ATOM 665 N N . ILE A 1 85 ? 7.050 10.699 2.925 1.00 71.19 85 ILE A N 1
ATOM 666 C CA . ILE A 1 85 ? 7.563 11.523 4.028 1.00 71.19 85 ILE A CA 1
ATOM 667 C C . ILE A 1 85 ? 7.264 10.816 5.349 1.00 71.19 85 ILE A C 1
ATOM 669 O O . ILE A 1 85 ? 8.142 10.690 6.196 1.00 71.19 85 ILE A O 1
ATOM 673 N N . THR A 1 86 ? 6.048 10.284 5.496 1.00 64.44 86 THR A N 1
ATOM 674 C CA . THR A 1 86 ? 5.686 9.502 6.682 1.00 64.44 86 THR A CA 1
ATOM 675 C C . THR A 1 86 ? 6.518 8.218 6.777 1.00 64.44 86 THR A C 1
ATOM 677 O O . THR A 1 86 ? 6.930 7.865 7.875 1.00 64.44 86 THR A O 1
ATOM 680 N N . GLY A 1 87 ? 6.801 7.551 5.651 1.00 60.03 87 GLY A N 1
ATOM 681 C CA . GLY A 1 87 ? 7.657 6.361 5.575 1.00 60.03 87 GLY A CA 1
ATOM 682 C C . GLY A 1 87 ? 9.126 6.603 5.942 1.00 60.03 87 GLY A C 1
ATOM 683 O O . GLY A 1 87 ? 9.719 5.805 6.657 1.00 60.03 87 GLY A O 1
ATOM 684 N N . ALA A 1 88 ? 9.711 7.723 5.509 1.00 58.28 88 ALA A N 1
ATOM 685 C CA . ALA A 1 88 ? 11.091 8.104 5.824 1.00 58.28 88 ALA A CA 1
ATOM 686 C C . ALA A 1 88 ? 11.293 8.441 7.312 1.00 58.28 88 ALA A C 1
ATOM 688 O O . ALA A 1 88 ? 12.399 8.333 7.830 1.00 58.28 88 ALA A O 1
ATOM 689 N N . LEU A 1 89 ? 10.220 8.816 8.014 1.00 60.12 89 LEU A N 1
ATOM 690 C CA . LEU A 1 89 ? 10.241 9.027 9.461 1.00 60.12 89 LEU A CA 1
ATOM 691 C C . LEU A 1 89 ? 10.260 7.712 10.253 1.00 60.12 89 LEU A C 1
ATOM 693 O O . LEU A 1 89 ? 10.375 7.755 11.469 1.00 60.12 89 LEU A O 1
ATOM 697 N N . TRP A 1 90 ? 10.154 6.539 9.621 1.00 60.69 90 TRP A N 1
ATOM 698 C CA . TRP A 1 90 ? 10.045 5.267 10.348 1.00 60.69 90 TRP A CA 1
ATOM 699 C C . TRP A 1 90 ? 11.309 4.768 11.022 1.00 60.69 90 TRP A C 1
ATOM 701 O O . TRP A 1 90 ? 11.210 3.833 11.815 1.00 60.69 90 TRP A O 1
ATOM 711 N N . ASP A 1 91 ? 12.459 5.374 10.753 1.00 58.31 91 ASP A N 1
ATOM 712 C CA . ASP A 1 91 ? 13.680 5.081 11.503 1.00 58.31 91 ASP A CA 1
ATOM 713 C C . ASP A 1 91 ? 13.710 5.810 12.862 1.00 58.31 91 ASP A C 1
ATOM 715 O O . ASP A 1 91 ? 14.423 5.392 13.784 1.00 58.31 91 ASP A O 1
ATOM 719 N N . ASP A 1 92 ? 12.857 6.827 13.040 1.00 69.56 92 ASP A N 1
ATOM 720 C CA . ASP A 1 92 ? 12.613 7.475 14.327 1.00 69.56 92 ASP A CA 1
ATOM 721 C C . ASP A 1 92 ? 11.991 6.485 15.328 1.00 69.56 92 ASP A C 1
ATOM 723 O O . ASP A 1 92 ? 11.103 5.689 15.007 1.00 69.56 92 ASP A O 1
ATOM 727 N N . GLU A 1 93 ? 12.479 6.499 16.566 1.00 67.00 93 GLU A N 1
ATOM 728 C CA . G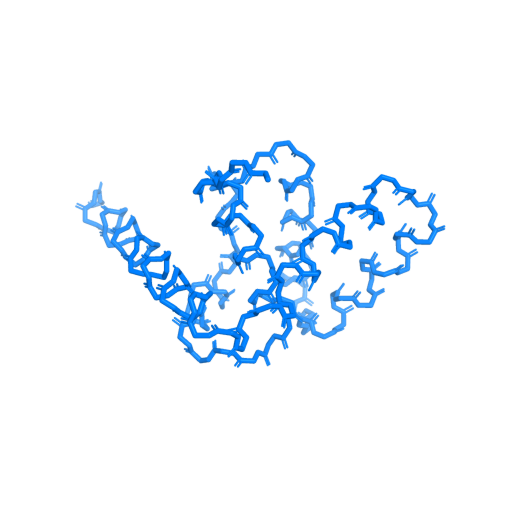LU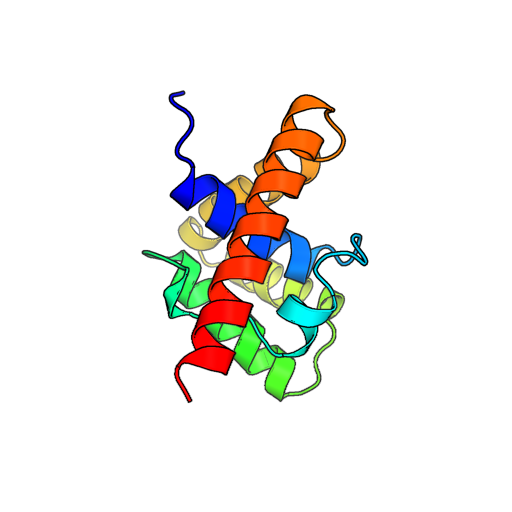 A 1 93 ? 12.090 5.537 17.600 1.00 67.00 93 GLU A CA 1
ATOM 729 C C . GLU A 1 93 ? 10.591 5.595 17.943 1.00 67.00 93 GLU A C 1
ATOM 731 O O . GLU A 1 93 ? 9.957 4.547 18.118 1.00 67.00 93 GLU A O 1
ATOM 736 N N . ALA A 1 94 ? 9.990 6.789 17.952 1.00 60.69 94 ALA A N 1
ATOM 737 C CA . ALA A 1 94 ? 8.560 6.949 18.200 1.00 60.69 94 ALA A CA 1
ATOM 738 C C . ALA A 1 94 ? 7.730 6.369 17.046 1.00 60.69 94 ALA A C 1
ATOM 740 O O . ALA A 1 94 ? 6.708 5.711 17.265 1.00 60.69 94 ALA A O 1
ATOM 741 N N . PHE A 1 95 ? 8.198 6.533 15.808 1.00 64.06 95 PHE A N 1
ATOM 742 C CA . PHE A 1 95 ? 7.549 5.947 14.639 1.00 64.06 95 PHE A CA 1
ATOM 743 C C . PHE A 1 95 ? 7.739 4.429 14.559 1.00 64.06 95 PHE A C 1
ATOM 745 O O . PHE A 1 95 ? 6.800 3.737 14.163 1.00 64.06 95 PHE A O 1
ATOM 752 N N . ARG A 1 96 ? 8.877 3.877 15.008 1.00 69.31 96 ARG A N 1
ATOM 753 C CA . ARG A 1 96 ? 9.058 2.418 15.149 1.00 69.31 96 ARG A CA 1
ATOM 754 C C . ARG A 1 96 ? 8.066 1.813 16.135 1.00 69.31 96 ARG A C 1
ATOM 756 O O . ARG A 1 96 ? 7.543 0.728 15.876 1.00 69.31 96 ARG A O 1
ATOM 763 N N . HIS A 1 97 ? 7.782 2.500 17.241 1.00 69.06 97 HIS A N 1
ATOM 764 C CA . HIS A 1 97 ? 6.767 2.057 18.196 1.00 69.06 97 HIS A CA 1
ATOM 765 C C . HIS A 1 97 ? 5.370 2.034 17.562 1.00 69.06 97 HIS A C 1
ATOM 767 O O . HIS A 1 97 ? 4.720 0.989 17.551 1.00 69.06 97 HIS A O 1
ATOM 773 N N . VAL A 1 98 ? 4.960 3.141 16.936 1.00 66.88 98 VAL A N 1
ATOM 774 C CA . VAL A 1 98 ? 3.680 3.238 16.215 1.00 66.88 98 VAL A CA 1
ATOM 775 C C . VAL A 1 98 ? 3.576 2.156 15.139 1.00 66.88 98 VAL A C 1
ATOM 777 O O . VAL A 1 98 ? 2.569 1.462 15.049 1.00 66.88 98 VAL A O 1
ATOM 780 N N . LYS A 1 99 ? 4.637 1.935 14.360 1.00 69.81 99 LYS A N 1
ATOM 781 C CA . LYS A 1 99 ? 4.703 0.873 13.353 1.00 69.81 99 LYS A CA 1
ATOM 782 C C . LYS A 1 99 ? 4.454 -0.511 13.960 1.00 69.81 99 LYS A C 1
ATOM 784 O O . LYS A 1 99 ? 3.653 -1.260 13.410 1.00 69.81 99 LYS A O 1
ATOM 789 N N . ARG A 1 100 ? 5.066 -0.854 15.100 1.00 74.06 100 ARG A N 1
ATOM 790 C CA . ARG A 1 100 ? 4.822 -2.141 15.787 1.00 74.06 100 ARG A CA 1
ATOM 791 C C . ARG A 1 100 ? 3.368 -2.307 16.219 1.00 74.06 100 ARG A C 1
ATOM 793 O O . ARG A 1 100 ? 2.804 -3.379 16.006 1.00 74.06 100 ARG A O 1
ATOM 800 N N . GLU A 1 101 ? 2.760 -1.270 16.791 1.00 72.50 101 GLU A N 1
ATOM 801 C CA . GLU A 1 101 ? 1.346 -1.314 17.184 1.00 72.50 101 GLU A CA 1
ATOM 802 C C . GLU A 1 101 ? 0.432 -1.523 15.971 1.00 72.50 101 GLU A C 1
ATOM 804 O O . GLU A 1 101 ? -0.456 -2.374 15.996 1.00 72.50 101 GLU A O 1
ATOM 809 N N . LEU A 1 102 ? 0.696 -0.799 14.881 1.00 69.00 102 LEU A N 1
ATOM 810 C CA . LEU A 1 102 ? -0.053 -0.904 13.630 1.00 69.00 102 LEU A CA 1
ATOM 811 C C . LEU A 1 102 ? 0.070 -2.304 13.006 1.00 69.00 102 LEU A C 1
ATOM 813 O O . LEU A 1 102 ? -0.938 -2.895 12.624 1.00 69.00 102 LEU A O 1
ATOM 817 N N . VAL A 1 103 ? 1.280 -2.872 12.964 1.00 71.62 103 VAL A N 1
ATOM 818 C CA . VAL A 1 103 ? 1.526 -4.255 12.509 1.00 71.62 103 VAL A CA 1
ATOM 819 C C . VAL A 1 103 ? 0.763 -5.263 13.369 1.00 71.62 103 VAL A C 1
ATOM 821 O O . VAL A 1 103 ? 0.162 -6.197 12.839 1.00 71.62 103 VAL A O 1
ATOM 824 N N . SER A 1 104 ? 0.763 -5.080 14.692 1.00 73.44 104 SER A N 1
ATOM 825 C CA . SER A 1 104 ? 0.015 -5.941 15.614 1.00 73.44 104 SER A CA 1
ATOM 826 C C . SER A 1 104 ? -1.490 -5.895 15.335 1.00 73.44 104 SER A C 1
ATOM 828 O O . SER A 1 104 ? -2.141 -6.937 15.278 1.00 73.44 104 SER A O 1
ATOM 830 N N . GLU A 1 105 ? -2.041 -4.704 15.094 1.00 71.75 105 GLU A N 1
ATOM 831 C CA . GLU A 1 105 ? -3.456 -4.519 14.764 1.00 71.75 105 GLU A CA 1
ATOM 832 C C . GLU A 1 105 ? -3.832 -5.211 13.444 1.00 71.75 105 GLU A C 1
ATOM 834 O O . GLU A 1 105 ? -4.839 -5.916 13.386 1.00 71.75 105 GLU A O 1
ATOM 839 N N . ILE A 1 106 ? -2.985 -5.109 12.412 1.00 70.25 106 ILE A N 1
ATOM 840 C CA . ILE A 1 106 ? -3.180 -5.814 11.133 1.00 70.25 106 ILE A CA 1
ATOM 841 C C . ILE A 1 106 ? -3.174 -7.333 11.340 1.00 70.25 106 ILE A C 1
ATOM 843 O O . ILE A 1 106 ? -4.065 -8.035 10.852 1.00 70.25 106 ILE A O 1
ATOM 847 N N . LYS A 1 107 ? -2.199 -7.858 12.093 1.00 72.88 107 LYS A N 1
ATOM 848 C CA . LYS A 1 107 ? -2.109 -9.293 12.402 1.00 72.88 107 LYS A CA 1
ATOM 849 C C . LYS A 1 107 ? -3.354 -9.789 13.127 1.00 72.88 107 LYS A C 1
ATOM 851 O O . LYS A 1 107 ? -3.868 -10.853 12.780 1.00 72.88 107 LYS A O 1
ATOM 856 N N . MET A 1 108 ? -3.868 -9.010 14.081 1.00 71.31 108 MET A N 1
ATOM 857 C CA . MET A 1 108 ? -5.115 -9.318 14.782 1.00 71.31 108 MET A CA 1
ATOM 858 C C . MET A 1 108 ? -6.323 -9.299 13.844 1.00 71.31 108 MET A C 1
ATOM 860 O O . MET A 1 108 ? -7.083 -10.262 13.832 1.00 71.31 108 MET A O 1
ATOM 864 N N . GLN A 1 109 ? -6.492 -8.262 13.019 1.00 67.69 109 GLN A N 1
ATOM 865 C CA . GLN A 1 109 ? -7.607 -8.186 12.067 1.00 67.69 109 GLN A CA 1
ATOM 866 C C . GLN A 1 109 ? -7.599 -9.366 11.087 1.00 67.69 109 GLN A C 1
ATOM 868 O O . GLN A 1 109 ? -8.642 -9.968 10.828 1.00 67.69 109 GLN A O 1
ATOM 873 N N . ASN A 1 110 ? -6.423 -9.750 10.589 1.00 68.69 110 ASN A N 1
ATOM 874 C CA . ASN A 1 110 ? -6.272 -10.901 9.703 1.00 68.69 110 ASN A CA 1
ATOM 875 C C . ASN A 1 110 ? -6.530 -12.232 10.421 1.00 68.69 110 ASN A C 1
ATOM 877 O O . ASN A 1 110 ? -7.163 -13.122 9.853 1.00 68.69 110 ASN A O 1
ATOM 881 N N . ALA A 1 111 ? -6.080 -12.379 11.670 1.00 70.69 111 ALA A N 1
ATOM 882 C CA . ALA A 1 111 ? -6.405 -13.545 12.487 1.00 70.69 111 ALA A CA 1
ATOM 883 C C . ALA A 1 111 ? -7.920 -13.670 12.712 1.00 70.69 111 ALA A C 1
ATOM 885 O O . ALA A 1 111 ? -8.468 -14.748 12.497 1.00 70.69 111 ALA A O 1
ATOM 886 N N . CYS A 1 112 ? -8.603 -12.571 13.042 1.00 67.38 112 CYS A N 1
ATOM 887 C CA . CYS A 1 112 ? -10.057 -12.549 13.195 1.00 67.38 112 CYS A CA 1
ATOM 888 C C . CYS A 1 112 ? -10.782 -12.956 11.906 1.00 67.38 112 CYS A C 1
ATOM 890 O O . CYS A 1 112 ? -11.706 -13.758 11.968 1.00 67.38 112 CYS A O 1
ATOM 892 N N . LYS A 1 113 ? -10.344 -12.470 10.735 1.00 69.31 113 LYS A N 1
ATOM 893 C CA . LYS A 1 113 ? -10.931 -12.866 9.440 1.00 69.31 113 LYS A CA 1
ATOM 894 C C . LYS A 1 113 ? -10.814 -14.365 9.176 1.00 69.31 113 LYS A C 1
ATOM 896 O O . LYS A 1 113 ? -11.773 -14.962 8.710 1.00 69.31 113 LYS A O 1
ATOM 901 N N . ARG A 1 114 ? -9.667 -14.977 9.492 1.00 72.62 114 ARG A N 1
ATOM 902 C CA . ARG A 1 114 ? -9.467 -16.428 9.326 1.00 72.62 114 ARG A CA 1
ATOM 903 C C . ARG A 1 114 ? -10.332 -17.264 10.265 1.00 72.62 114 ARG A C 1
ATOM 905 O O . ARG A 1 114 ? -10.710 -18.360 9.888 1.00 72.62 114 ARG A O 1
ATOM 912 N N . LEU A 1 115 ? -10.599 -16.764 11.471 1.00 73.25 115 LEU A N 1
ATOM 913 C CA . LEU A 1 115 ? -11.434 -17.439 12.472 1.00 73.25 115 LEU A CA 1
ATOM 914 C C . LEU A 1 115 ? -12.939 -17.234 12.246 1.00 73.25 115 LEU A C 1
ATOM 916 O O . LEU A 1 115 ? -13.742 -17.920 12.867 1.00 73.25 115 LEU A O 1
ATOM 920 N N . ALA A 1 116 ? -13.321 -16.267 11.410 1.00 68.81 116 ALA A N 1
ATOM 921 C CA . ALA A 1 116 ? -14.708 -16.003 11.035 1.00 68.81 116 ALA A CA 1
ATOM 922 C C . ALA A 1 116 ? -15.198 -16.874 9.855 1.00 68.81 116 ALA A C 1
ATOM 924 O O . ALA A 1 116 ? -16.318 -16.673 9.386 1.00 68.81 116 ALA A O 1
ATOM 925 N N . VAL A 1 117 ? -14.355 -17.799 9.379 1.00 49.72 117 VAL A N 1
ATOM 926 C CA . VAL A 1 117 ? -14.643 -18.845 8.382 1.00 49.72 117 VAL A CA 1
ATOM 927 C C . VAL A 1 117 ? -14.785 -20.175 9.109 1.00 49.72 117 VAL A C 1
ATOM 929 O O . VAL A 1 117 ? -15.708 -20.933 8.748 1.00 49.72 117 VAL A O 1
#